Protein AF-A0A7X4WD54-F1 (afdb_monomer_lite)

Structure (mmCIF, N/CA/C/O backbone):
data_AF-A0A7X4WD54-F1
#
_entry.id   AF-A0A7X4WD54-F1
#
loop_
_atom_site.group_PDB
_atom_site.id
_atom_site.type_symbol
_atom_site.label_atom_id
_atom_site.label_alt_id
_atom_site.label_comp_id
_atom_site.label_asym_id
_atom_site.label_entity_id
_atom_site.label_seq_id
_atom_site.pdbx_PDB_ins_code
_atom_site.Cartn_x
_atom_site.Cartn_y
_atom_site.Cartn_z
_atom_site.occupancy
_atom_site.B_iso_or_equiv
_atom_site.auth_seq_id
_atom_site.auth_comp_id
_atom_site.auth_asym_id
_atom_site.auth_atom_id
_atom_site.pdbx_PDB_model_num
ATOM 1 N N . MET A 1 1 ? -4.594 6.847 22.428 1.00 49.28 1 MET A N 1
ATOM 2 C CA . MET A 1 1 ? -5.452 6.674 21.234 1.00 49.28 1 MET A CA 1
ATOM 3 C C . MET A 1 1 ? -5.003 5.419 20.515 1.00 49.28 1 MET A C 1
ATOM 5 O O . MET A 1 1 ? -3.802 5.270 20.327 1.00 49.28 1 MET A O 1
ATOM 9 N N . ASN A 1 2 ? -5.928 4.532 20.141 1.00 73.44 2 ASN A N 1
ATOM 10 C CA . ASN A 1 2 ? -5.598 3.422 19.245 1.00 73.44 2 ASN A CA 1
ATOM 11 C C . ASN A 1 2 ? -5.258 4.013 17.871 1.00 73.44 2 ASN A C 1
ATOM 13 O O . ASN A 1 2 ? -6.038 4.805 17.341 1.00 73.44 2 ASN A O 1
ATOM 17 N N . LYS A 1 3 ? -4.071 3.697 17.344 1.00 83.94 3 LYS A N 1
ATOM 18 C CA . LYS A 1 3 ? -3.660 4.126 16.002 1.00 83.94 3 LYS A CA 1
ATOM 19 C C . LYS A 1 3 ? -4.545 3.432 14.971 1.00 83.94 3 LYS A C 1
ATOM 21 O O . LYS A 1 3 ? -4.843 2.250 15.132 1.00 83.94 3 LYS A O 1
ATOM 26 N N . LYS A 1 4 ? -4.933 4.149 13.914 1.00 89.31 4 LYS A N 1
ATOM 27 C CA . LYS A 1 4 ? -5.574 3.510 12.758 1.00 89.31 4 LYS A CA 1
ATOM 28 C C . LYS A 1 4 ? -4.556 2.616 12.057 1.00 89.31 4 LYS A C 1
ATOM 30 O O . LYS A 1 4 ? -3.373 2.946 12.003 1.00 89.31 4 LYS A O 1
ATOM 35 N N . THR A 1 5 ? -5.006 1.502 11.519 1.00 91.12 5 THR A N 1
ATOM 36 C CA . THR A 1 5 ? -4.168 0.475 10.902 1.00 91.12 5 THR A CA 1
ATOM 37 C C . THR A 1 5 ? -4.271 0.540 9.382 1.00 91.12 5 THR A C 1
ATOM 39 O O . THR A 1 5 ? -5.358 0.684 8.822 1.00 91.12 5 THR A O 1
ATOM 42 N N . VAL A 1 6 ? -3.131 0.449 8.704 1.00 93.06 6 VAL A N 1
ATOM 43 C CA . VAL A 1 6 ? -3.042 0.461 7.240 1.00 93.06 6 VAL A CA 1
ATOM 44 C C . VAL A 1 6 ? -2.256 -0.764 6.812 1.00 93.06 6 VAL A C 1
ATOM 46 O O . VAL A 1 6 ? -1.151 -0.965 7.308 1.00 93.06 6 VAL A O 1
ATOM 49 N N . ILE A 1 7 ? -2.795 -1.565 5.896 1.00 93.31 7 ILE A N 1
ATOM 50 C CA . ILE A 1 7 ? -2.015 -2.585 5.190 1.00 93.31 7 ILE A CA 1
ATOM 51 C C . ILE A 1 7 ? -1.769 -2.154 3.751 1.00 93.31 7 ILE A C 1
ATOM 53 O O . ILE A 1 7 ? -2.670 -1.650 3.082 1.00 93.31 7 ILE A O 1
ATOM 57 N N . ILE A 1 8 ? -0.545 -2.363 3.284 1.00 94.25 8 ILE A N 1
ATOM 58 C CA . ILE A 1 8 ? -0.129 -2.053 1.922 1.00 94.25 8 ILE A CA 1
ATOM 59 C C . ILE A 1 8 ? 0.165 -3.346 1.171 1.00 94.25 8 ILE A C 1
ATOM 61 O O . ILE A 1 8 ? 0.924 -4.202 1.633 1.00 94.25 8 ILE A O 1
ATOM 65 N N . LEU A 1 9 ? -0.448 -3.470 -0.000 1.00 93.25 9 LEU A N 1
ATOM 66 C CA . LEU A 1 9 ? -0.274 -4.559 -0.949 1.00 93.25 9 LEU A CA 1
ATOM 67 C C . LEU A 1 9 ? 0.450 -3.998 -2.174 1.00 93.25 9 LEU A C 1
ATOM 69 O O . LEU A 1 9 ? 0.063 -2.947 -2.683 1.00 93.25 9 LEU A O 1
ATOM 73 N N . GLY A 1 10 ? 1.500 -4.676 -2.638 1.00 91.81 10 GLY A N 1
ATOM 74 C CA . GLY A 1 10 ? 2.331 -4.208 -3.750 1.00 91.81 10 GLY A CA 1
ATOM 75 C C . GLY A 1 10 ? 2.531 -5.268 -4.818 1.00 91.81 10 GLY A C 1
ATOM 76 O O . GLY A 1 10 ? 2.835 -6.409 -4.483 1.00 91.81 10 GLY A O 1
ATOM 77 N N . TYR A 1 11 ? 2.383 -4.886 -6.088 1.00 89.69 11 TYR A N 1
ATOM 78 C CA . TYR A 1 11 ? 2.688 -5.701 -7.267 1.00 89.69 11 TYR A CA 1
ATOM 79 C C . TYR A 1 11 ? 3.433 -4.844 -8.313 1.00 89.69 11 TYR A C 1
ATOM 81 O O . TYR A 1 11 ? 3.062 -3.682 -8.504 1.00 89.69 11 TYR A O 1
ATOM 89 N N . PRO A 1 12 ? 4.461 -5.369 -9.013 1.00 85.25 12 PRO A N 1
ATOM 90 C CA . PRO A 1 12 ? 4.927 -6.762 -9.036 1.00 85.25 12 PRO A CA 1
ATOM 91 C C . PRO A 1 12 ? 5.908 -7.143 -7.923 1.00 85.25 12 PRO A C 1
ATOM 93 O O . PRO A 1 12 ? 6.342 -8.285 -7.881 1.00 85.25 12 PRO A O 1
ATOM 96 N N . SER A 1 13 ? 6.284 -6.215 -7.039 1.00 82.25 13 SER A N 1
ATOM 97 C CA . SER A 1 13 ? 7.278 -6.479 -5.994 1.00 82.25 13 SER A CA 1
ATOM 98 C C . SER A 1 13 ? 6.817 -6.001 -4.621 1.00 82.25 13 SER A C 1
ATOM 100 O O . SER A 1 13 ? 6.264 -4.906 -4.476 1.00 82.25 13 SER A O 1
ATOM 102 N N . VAL A 1 14 ? 7.146 -6.794 -3.596 1.00 83.62 14 VAL A N 1
ATOM 103 C CA . VAL A 1 14 ? 6.999 -6.438 -2.177 1.00 83.62 14 VAL A CA 1
ATOM 104 C C . VAL A 1 14 ? 7.739 -5.142 -1.824 1.00 83.62 14 VAL A C 1
ATOM 106 O O . VAL A 1 14 ? 7.288 -4.387 -0.963 1.00 83.62 14 VAL A O 1
ATOM 109 N N . THR A 1 15 ? 8.825 -4.820 -2.533 1.00 83.44 15 THR A N 1
ATOM 110 C CA . THR A 1 15 ? 9.597 -3.586 -2.344 1.00 83.44 15 THR A CA 1
ATOM 111 C C . THR A 1 15 ? 8.734 -2.338 -2.525 1.00 83.44 15 THR A C 1
ATOM 113 O O . THR A 1 15 ? 8.912 -1.366 -1.796 1.00 83.44 15 THR A O 1
ATOM 116 N N . MET A 1 16 ? 7.743 -2.365 -3.424 1.00 88.06 16 MET A N 1
ATOM 117 C CA . MET A 1 16 ? 6.820 -1.238 -3.600 1.00 88.06 16 MET A CA 1
ATOM 118 C C . MET A 1 16 ? 5.970 -1.005 -2.350 1.00 88.06 16 MET A C 1
ATOM 120 O O . MET A 1 16 ? 5.809 0.136 -1.920 1.00 88.06 16 MET A O 1
ATOM 124 N N . ALA A 1 17 ? 5.462 -2.084 -1.745 1.00 90.81 17 ALA A N 1
ATOM 125 C CA . ALA A 1 17 ? 4.687 -2.003 -0.512 1.00 90.81 17 ALA A CA 1
ATOM 126 C C . ALA A 1 17 ? 5.549 -1.534 0.668 1.00 90.81 17 ALA A C 1
ATOM 128 O O . ALA A 1 17 ? 5.094 -0.707 1.457 1.00 90.81 17 ALA A O 1
ATOM 129 N N . LYS A 1 18 ? 6.805 -2.001 0.749 1.00 87.06 18 LYS A N 1
ATOM 130 C CA . LYS A 1 18 ? 7.782 -1.553 1.754 1.00 87.06 18 LYS A CA 1
ATOM 131 C C . LYS A 1 18 ? 8.063 -0.048 1.631 1.00 87.06 18 LYS A C 1
ATOM 133 O O . LYS A 1 18 ? 7.847 0.688 2.589 1.00 87.06 18 LYS A O 1
ATOM 138 N N . ILE A 1 19 ? 8.455 0.432 0.444 1.00 88.12 19 ILE A N 1
ATOM 139 C CA . ILE A 1 19 ? 8.749 1.858 0.198 1.00 88.12 19 ILE A CA 1
ATOM 140 C C . ILE A 1 19 ? 7.522 2.731 0.499 1.00 88.12 19 ILE A C 1
ATOM 142 O O . ILE A 1 19 ? 7.637 3.745 1.189 1.00 88.12 19 ILE A O 1
ATOM 146 N N . ALA A 1 20 ? 6.340 2.336 0.015 1.00 91.88 20 ALA A N 1
ATOM 147 C CA . ALA A 1 20 ? 5.089 3.032 0.308 1.00 91.88 20 ALA A CA 1
ATOM 148 C C . ALA A 1 20 ? 4.808 3.116 1.811 1.00 91.88 20 ALA A C 1
ATOM 150 O O . ALA A 1 20 ? 4.405 4.171 2.305 1.00 91.88 20 ALA A O 1
ATOM 151 N N . GLY A 1 21 ? 5.021 2.012 2.530 1.00 90.75 21 GLY A N 1
ATOM 152 C CA . GLY A 1 21 ? 4.765 1.929 3.963 1.00 90.75 21 GLY A CA 1
ATOM 153 C C . GLY A 1 21 ? 5.619 2.897 4.749 1.00 90.75 21 GLY A C 1
ATOM 154 O O . GLY A 1 21 ? 5.115 3.633 5.592 1.00 90.75 21 GLY A O 1
ATOM 155 N N . GLU A 1 22 ? 6.890 2.965 4.397 1.00 87.75 22 GLU A N 1
ATOM 156 C CA . GLU A 1 22 ? 7.860 3.815 5.066 1.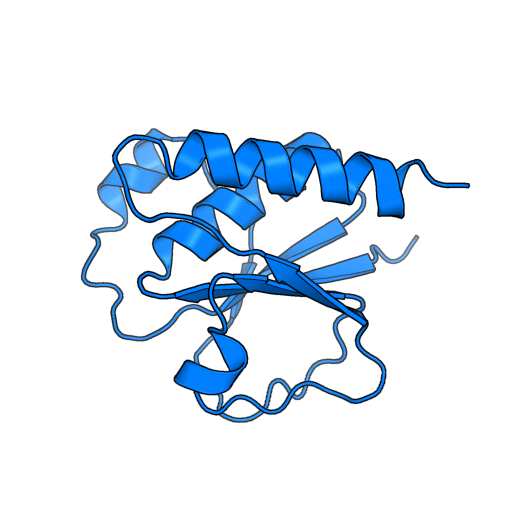00 87.75 22 GLU A CA 1
ATOM 157 C C . GLU A 1 22 ? 7.635 5.297 4.783 1.00 87.75 22 GLU A C 1
ATOM 159 O O . GLU A 1 22 ? 7.662 6.125 5.697 1.00 87.75 22 GLU A O 1
ATOM 164 N N . LEU A 1 23 ? 7.337 5.646 3.528 1.00 90.50 23 LEU A N 1
ATOM 165 C CA . LEU A 1 23 ? 6.933 7.005 3.169 1.00 90.50 23 LEU A CA 1
ATOM 166 C C . LEU A 1 23 ? 5.698 7.423 3.969 1.00 90.50 23 LEU A C 1
ATOM 168 O O . LEU A 1 23 ? 5.686 8.497 4.572 1.00 90.50 23 LEU A O 1
ATOM 172 N N . LEU A 1 24 ? 4.687 6.555 4.030 1.00 90.94 24 LEU A N 1
ATOM 173 C CA . LEU A 1 24 ? 3.464 6.822 4.772 1.00 90.94 24 LEU A CA 1
ATOM 174 C C . LEU A 1 24 ? 3.724 6.941 6.278 1.00 90.94 24 LEU A C 1
ATOM 176 O O . LEU A 1 24 ? 3.191 7.851 6.909 1.00 90.94 24 LEU A O 1
ATOM 180 N N . HIS A 1 25 ? 4.551 6.066 6.853 1.00 88.75 25 HIS A N 1
ATOM 181 C CA . HIS A 1 25 ? 4.914 6.100 8.268 1.00 88.75 25 HIS A CA 1
ATOM 182 C C . HIS A 1 25 ? 5.566 7.437 8.643 1.00 88.75 25 HIS A C 1
ATOM 184 O O . HIS A 1 25 ? 5.122 8.102 9.587 1.00 88.75 25 HIS A O 1
ATOM 190 N N . ARG A 1 26 ? 6.571 7.859 7.860 1.00 87.38 26 ARG A N 1
ATOM 191 C CA . ARG A 1 26 ? 7.306 9.116 8.066 1.00 87.38 26 ARG A CA 1
ATOM 192 C C . ARG A 1 26 ? 6.397 10.334 7.913 1.00 87.38 26 ARG A C 1
ATOM 194 O O . ARG A 1 26 ? 6.412 11.213 8.771 1.00 87.38 26 ARG A O 1
ATOM 201 N N . LEU A 1 27 ? 5.573 10.375 6.863 1.00 88.06 27 LEU A N 1
ATOM 202 C CA . LEU A 1 27 ? 4.657 11.495 6.612 1.00 88.06 27 LEU A CA 1
ATOM 203 C C . LEU A 1 27 ? 3.524 11.573 7.645 1.00 88.06 27 LEU A C 1
ATOM 205 O O . LEU A 1 27 ? 3.096 12.665 8.011 1.00 88.06 27 LEU A O 1
ATOM 209 N N . ALA A 1 28 ? 3.042 10.432 8.142 1.00 86.88 28 ALA A N 1
ATOM 210 C CA . ALA A 1 28 ? 1.967 10.382 9.129 1.00 86.88 28 ALA A CA 1
ATOM 211 C C . ALA A 1 28 ? 2.411 10.731 10.555 1.00 86.88 28 ALA A C 1
ATOM 213 O O . ALA A 1 28 ? 1.556 10.820 11.440 1.00 86.88 28 ALA A O 1
ATOM 214 N N . GLY A 1 29 ? 3.720 10.839 10.820 1.00 81.56 29 GLY A N 1
ATOM 215 C CA . GLY A 1 29 ? 4.251 11.097 12.162 1.00 81.56 29 GLY A CA 1
ATOM 216 C C . GLY A 1 29 ? 3.771 10.078 13.202 1.00 81.56 29 GLY A C 1
ATOM 217 O O . GLY A 1 29 ? 3.493 10.431 14.346 1.00 81.56 29 GLY A O 1
ATOM 218 N N . GLY A 1 30 ? 3.583 8.818 12.794 1.00 80.00 30 GLY A N 1
ATOM 219 C CA . GLY A 1 30 ? 3.102 7.751 13.670 1.00 80.00 30 GLY A CA 1
ATOM 220 C C . GLY A 1 30 ? 1.596 7.748 13.969 1.00 80.00 30 GLY A C 1
ATOM 221 O O . GLY A 1 30 ? 1.188 7.011 14.870 1.00 80.00 30 GLY A O 1
ATOM 222 N N . TYR A 1 31 ? 0.766 8.509 13.243 1.00 86.50 31 TYR A N 1
ATOM 223 C CA . TYR A 1 31 ? -0.703 8.460 13.364 1.00 86.50 31 TYR A CA 1
ATOM 224 C C . TYR A 1 31 ? -1.295 7.101 12.952 1.00 86.50 31 TYR A C 1
ATOM 226 O O . TYR A 1 31 ? -2.277 6.633 13.537 1.00 86.50 31 TYR A O 1
ATOM 234 N N . TYR A 1 32 ? -0.667 6.455 11.968 1.00 89.44 32 TYR A N 1
ATOM 235 C CA . TYR A 1 32 ? -1.023 5.122 11.500 1.00 89.44 32 TYR A CA 1
ATOM 236 C C . TYR A 1 32 ? -0.051 4.067 12.036 1.00 89.44 32 TYR A C 1
ATOM 238 O O . TYR A 1 32 ? 1.144 4.321 12.193 1.00 89.44 32 TYR A O 1
ATOM 246 N N . GLN A 1 33 ? -0.565 2.866 12.290 1.00 90.31 33 GLN A N 1
ATOM 247 C CA . GLN A 1 33 ? 0.233 1.647 12.337 1.00 90.31 33 GLN A CA 1
ATOM 248 C C . GLN A 1 33 ? 0.257 1.062 10.926 1.00 90.31 33 GLN A C 1
ATOM 250 O O . GLN A 1 33 ? -0.788 0.672 10.403 1.00 90.31 33 GLN A O 1
ATOM 255 N N . VAL A 1 34 ? 1.436 1.048 10.310 1.00 91.06 34 VAL A N 1
ATOM 256 C CA . VAL A 1 34 ? 1.603 0.673 8.906 1.00 91.06 34 VAL A CA 1
ATOM 257 C C . VAL A 1 34 ? 2.151 -0.745 8.812 1.00 91.06 34 VAL A C 1
ATOM 259 O O . VAL A 1 34 ? 3.142 -1.094 9.455 1.00 91.06 34 VAL A O 1
ATOM 262 N N . CYS A 1 35 ? 1.483 -1.554 8.003 1.00 90.69 35 CYS A N 1
ATOM 263 C CA . CYS A 1 35 ? 1.830 -2.931 7.710 1.00 90.69 35 CYS A CA 1
ATOM 264 C C . CYS A 1 35 ? 1.996 -3.112 6.196 1.00 90.69 35 CYS A C 1
ATOM 266 O O . CYS A 1 35 ? 1.330 -2.429 5.418 1.00 90.69 35 CYS A O 1
ATOM 268 N N . TYR A 1 36 ? 2.809 -4.071 5.762 1.00 90.50 36 TYR A N 1
ATOM 269 C CA . TYR A 1 36 ? 2.894 -4.472 4.354 1.00 90.50 36 TYR A CA 1
ATOM 270 C C . TYR A 1 36 ? 2.752 -5.986 4.206 1.00 90.50 36 TYR A C 1
ATOM 272 O O . TYR A 1 36 ? 3.119 -6.741 5.103 1.00 90.50 36 TYR A O 1
ATOM 280 N N . TYR A 1 37 ? 2.206 -6.434 3.079 1.00 89.06 37 TYR A N 1
ATOM 281 C CA . TYR A 1 37 ? 2.031 -7.854 2.782 1.00 89.06 37 TYR A CA 1
ATOM 282 C C . TYR A 1 37 ? 3.283 -8.428 2.110 1.00 89.06 37 TYR A C 1
ATOM 284 O O . TYR A 1 37 ? 3.659 -7.998 1.019 1.00 89.06 37 TYR A O 1
ATOM 292 N N . ALA A 1 38 ? 3.949 -9.365 2.785 1.00 80.94 38 ALA A N 1
ATOM 293 C CA . ALA A 1 38 ? 5.270 -9.863 2.418 1.00 80.94 38 ALA A CA 1
ATOM 294 C C . ALA A 1 38 ? 5.184 -11.120 1.536 1.00 80.94 38 ALA A C 1
ATOM 296 O O . ALA A 1 38 ? 5.303 -12.230 2.036 1.00 80.94 38 ALA A O 1
ATOM 297 N N . THR A 1 39 ? 4.946 -10.962 0.232 1.00 74.56 39 THR A N 1
ATOM 298 C CA . THR A 1 39 ? 4.839 -12.084 -0.725 1.00 74.56 39 THR A CA 1
ATOM 299 C C . THR A 1 39 ? 6.150 -12.852 -0.920 1.00 74.56 39 THR A C 1
ATOM 301 O O . THR A 1 39 ? 7.221 -12.257 -0.845 1.00 74.56 39 THR A O 1
ATOM 304 N N . GLU A 1 40 ? 6.058 -14.144 -1.264 1.00 61.66 40 GLU A N 1
ATOM 305 C CA . GLU A 1 40 ? 7.208 -15.051 -1.459 1.00 61.66 40 GLU A CA 1
ATOM 306 C C . GLU A 1 40 ? 8.145 -14.673 -2.626 1.00 61.66 40 GLU A C 1
ATOM 308 O O . GLU A 1 40 ? 9.302 -15.083 -2.621 1.00 61.66 40 GLU A O 1
ATOM 313 N N . ASP A 1 41 ? 7.718 -13.812 -3.561 1.00 53.53 41 ASP A N 1
ATOM 314 C CA . ASP A 1 41 ? 8.563 -13.216 -4.620 1.00 53.53 41 ASP A CA 1
ATOM 315 C C . ASP A 1 41 ? 9.569 -12.164 -4.085 1.00 53.53 41 ASP A C 1
ATOM 317 O O . ASP A 1 41 ? 9.944 -11.197 -4.753 1.00 53.53 41 ASP A O 1
ATOM 321 N N . ALA A 1 42 ? 10.046 -12.346 -2.854 1.00 48.25 42 ALA A N 1
ATOM 322 C CA . ALA A 1 42 ? 11.099 -11.559 -2.226 1.00 48.25 42 ALA A CA 1
ATOM 323 C C . ALA A 1 42 ? 12.492 -11.932 -2.777 1.00 48.25 42 ALA A C 1
ATOM 325 O O . ALA A 1 42 ? 13.432 -12.168 -2.027 1.00 48.25 42 ALA A O 1
ATOM 326 N N . SER A 1 43 ? 12.658 -11.956 -4.104 1.00 42.84 43 SER A N 1
ATOM 327 C CA . SER A 1 43 ? 13.977 -12.060 -4.747 1.00 42.84 43 SER A CA 1
ATOM 328 C C . SER A 1 43 ? 14.752 -10.733 -4.735 1.00 42.84 43 SER A C 1
ATOM 330 O O . SER A 1 43 ? 15.753 -10.593 -5.434 1.00 42.84 43 SER A O 1
ATOM 332 N N . VAL A 1 44 ? 14.285 -9.738 -3.978 1.00 46.38 44 VAL A N 1
ATOM 333 C CA . VAL A 1 44 ? 15.034 -8.516 -3.688 1.00 46.38 44 VAL A CA 1
ATOM 334 C C . VAL A 1 44 ? 15.665 -8.723 -2.321 1.00 46.38 44 VAL A C 1
ATOM 336 O O . VAL A 1 44 ? 14.948 -8.762 -1.322 1.00 46.38 44 VAL A O 1
ATOM 339 N N . SER A 1 45 ? 16.987 -8.907 -2.286 1.00 44.75 45 SER A N 1
ATOM 340 C CA . SER A 1 45 ? 17.721 -8.967 -1.026 1.00 44.75 45 SER A CA 1
ATOM 341 C C . SER A 1 45 ? 17.426 -7.707 -0.204 1.00 44.75 45 SER A C 1
ATOM 343 O O . SER A 1 45 ? 17.445 -6.582 -0.720 1.00 44.75 45 SER A O 1
ATOM 345 N N . ASP A 1 46 ? 17.103 -7.914 1.073 1.00 50.28 46 ASP A N 1
ATOM 346 C CA . ASP A 1 46 ? 16.767 -6.852 2.032 1.00 50.28 46 ASP A CA 1
ATOM 347 C C . ASP A 1 46 ? 17.907 -5.831 2.214 1.00 50.28 46 ASP A C 1
ATOM 349 O O . ASP A 1 46 ? 17.664 -4.707 2.650 1.00 50.28 46 ASP A O 1
ATOM 353 N N . ASP A 1 47 ? 19.125 -6.175 1.786 1.00 48.09 47 ASP A N 1
ATOM 354 C CA . ASP A 1 47 ? 20.338 -5.363 1.914 1.00 48.09 47 ASP A CA 1
ATOM 355 C C . ASP A 1 47 ? 20.189 -3.946 1.322 1.00 48.09 47 ASP A C 1
ATOM 357 O O . ASP A 1 47 ? 20.704 -2.976 1.870 1.00 48.09 47 ASP A O 1
ATOM 361 N N . SER A 1 48 ? 19.432 -3.792 0.227 1.00 50.84 48 SER A N 1
ATOM 362 C CA . SER A 1 48 ? 19.207 -2.477 -0.405 1.00 50.84 48 SER A CA 1
ATOM 363 C C . SER A 1 48 ? 18.226 -1.573 0.359 1.00 50.84 48 SER A C 1
ATOM 365 O O . SER A 1 48 ? 18.183 -0.365 0.124 1.00 50.84 48 SER A O 1
ATOM 367 N N . LEU A 1 49 ? 17.428 -2.140 1.268 1.00 50.88 49 LEU A N 1
ATOM 368 C CA . LEU A 1 49 ? 16.414 -1.433 2.054 1.00 50.88 49 LEU A CA 1
ATOM 369 C C . LEU A 1 49 ? 16.899 -1.124 3.476 1.00 50.88 49 LEU A C 1
ATOM 371 O O . LEU A 1 49 ? 16.519 -0.084 4.020 1.00 50.88 49 LEU A O 1
ATOM 375 N N . GLU A 1 50 ? 17.784 -1.953 4.043 1.00 49.03 50 GLU A N 1
ATOM 376 C CA . GLU A 1 50 ? 18.491 -1.649 5.298 1.00 49.03 50 GLU A CA 1
ATOM 377 C C . GLU A 1 50 ? 19.348 -0.375 5.170 1.00 49.03 50 GLU A C 1
ATOM 379 O O . GLU A 1 50 ? 19.316 0.484 6.058 1.00 49.03 50 GLU A O 1
ATOM 384 N N . GLU A 1 51 ? 20.019 -0.173 4.026 1.00 45.38 51 GLU A N 1
ATOM 385 C CA . GLU A 1 51 ? 20.792 1.050 3.739 1.00 45.38 51 GLU A CA 1
ATOM 386 C C . GLU A 1 51 ? 19.926 2.326 3.675 1.00 45.38 51 GLU A C 1
ATOM 388 O O . GLU A 1 51 ? 20.427 3.434 3.884 1.00 45.38 51 GLU A O 1
ATOM 393 N N . LEU A 1 52 ? 18.615 2.196 3.438 1.00 54.06 52 LEU A N 1
ATOM 394 C CA . LEU A 1 52 ? 17.670 3.318 3.332 1.00 54.06 52 LEU A CA 1
ATOM 395 C C . LEU A 1 52 ? 16.964 3.664 4.661 1.00 54.06 52 LEU A C 1
ATOM 397 O O . LEU A 1 52 ? 16.202 4.640 4.744 1.00 54.06 52 LEU A O 1
ATOM 401 N N . GLY A 1 53 ? 17.260 2.913 5.725 1.00 50.84 53 GLY A N 1
ATOM 402 C CA . GLY A 1 53 ? 16.815 3.206 7.085 1.00 50.84 53 GLY A CA 1
ATOM 403 C C . GLY A 1 53 ? 15.319 2.975 7.316 1.00 50.84 53 GLY A C 1
ATOM 404 O O . GLY A 1 53 ? 14.647 3.815 7.923 1.00 50.84 53 GLY A O 1
ATOM 405 N N . TYR A 1 54 ? 14.788 1.886 6.768 1.00 57.88 54 TYR A N 1
ATOM 406 C CA . TYR A 1 54 ? 13.374 1.523 6.808 1.00 57.88 54 TYR A CA 1
ATOM 407 C C . TYR A 1 54 ? 13.116 0.453 7.878 1.00 57.88 54 TYR A C 1
ATOM 409 O O . TYR A 1 54 ? 13.396 -0.721 7.650 1.00 57.88 54 TYR A O 1
ATOM 417 N N . TYR A 1 55 ? 12.628 0.854 9.057 1.00 58.28 55 TYR A N 1
ATOM 418 C CA . TYR A 1 55 ? 12.579 -0.019 10.244 1.00 58.28 55 TYR A CA 1
ATOM 419 C C . TYR A 1 55 ? 11.206 -0.119 10.922 1.00 58.28 55 TYR A C 1
ATOM 421 O O . TYR A 1 55 ? 11.032 -0.958 11.806 1.00 58.28 55 TYR A O 1
ATOM 429 N N . ASP A 1 56 ? 10.228 0.709 10.544 1.00 69.00 56 ASP A N 1
ATOM 430 C CA . ASP A 1 56 ? 9.039 0.925 11.381 1.00 69.00 56 ASP A CA 1
ATOM 431 C C . ASP A 1 56 ? 7.762 0.247 10.847 1.00 69.00 56 ASP A C 1
ATOM 433 O O . ASP A 1 56 ? 6.723 0.249 11.520 1.00 69.00 56 ASP A O 1
ATOM 437 N N . CYS A 1 57 ? 7.810 -0.356 9.654 1.00 78.56 57 CYS A N 1
ATOM 438 C CA . CYS A 1 57 ? 6.673 -1.073 9.071 1.00 78.56 57 CYS A CA 1
ATOM 439 C C . CYS A 1 57 ? 6.631 -2.559 9.459 1.00 78.56 57 CYS A C 1
ATOM 441 O O . CYS A 1 57 ? 7.628 -3.275 9.397 1.00 78.56 57 CYS A O 1
ATOM 443 N N . ILE A 1 58 ? 5.436 -3.064 9.778 1.00 83.00 58 ILE A N 1
ATOM 444 C CA . ILE A 1 58 ? 5.240 -4.464 10.184 1.00 83.00 58 ILE A CA 1
ATOM 445 C C . ILE A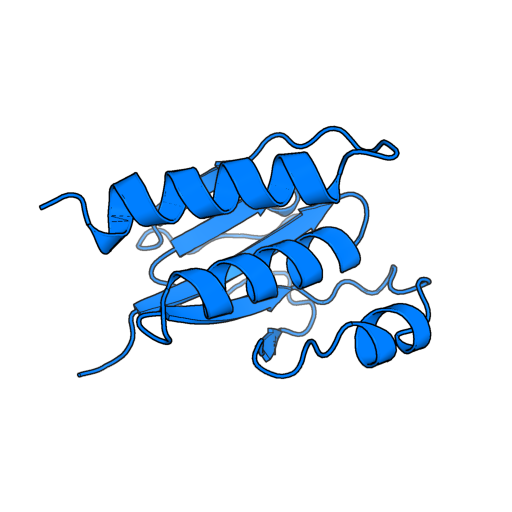 1 58 ? 4.972 -5.342 8.955 1.00 83.00 58 ILE A C 1
ATOM 447 O O . ILE A 1 58 ? 3.988 -5.140 8.241 1.00 83.00 58 ILE A O 1
ATOM 451 N N . ALA A 1 59 ? 5.805 -6.359 8.742 1.00 84.81 59 ALA A N 1
ATOM 452 C CA . ALA A 1 59 ? 5.555 -7.386 7.736 1.00 84.81 59 ALA A CA 1
ATOM 453 C C . ALA A 1 59 ? 4.368 -8.276 8.143 1.00 84.81 59 ALA A C 1
ATOM 455 O O . ALA A 1 59 ? 4.281 -8.737 9.282 1.00 84.81 59 ALA A O 1
ATOM 456 N N . ILE A 1 60 ? 3.458 -8.535 7.207 1.00 83.88 60 ILE A N 1
ATOM 457 C CA . ILE A 1 60 ? 2.358 -9.491 7.351 1.00 83.88 60 ILE A CA 1
ATOM 458 C C . ILE A 1 60 ? 2.633 -10.666 6.426 1.00 83.88 60 ILE A C 1
ATOM 460 O O . ILE A 1 60 ? 2.795 -10.481 5.219 1.00 83.88 60 ILE A O 1
ATOM 464 N N . GLU A 1 61 ? 2.674 -11.863 7.007 1.00 81.50 61 GLU A N 1
ATOM 465 C CA . GLU A 1 61 ? 2.909 -13.100 6.269 1.00 81.50 61 GLU A CA 1
ATOM 466 C C . GLU A 1 61 ? 1.815 -13.365 5.222 1.00 81.50 61 GLU A C 1
ATOM 468 O O . GLU A 1 61 ? 0.645 -13.002 5.436 1.00 81.50 61 GLU A O 1
ATOM 473 N N . PRO A 1 62 ? 2.167 -14.029 4.105 1.00 77.56 62 PRO A N 1
ATOM 474 C CA . PRO A 1 62 ? 1.207 -14.404 3.088 1.00 77.56 62 PRO A CA 1
ATOM 475 C C . PRO A 1 62 ? 0.070 -15.263 3.638 1.00 77.56 62 PRO A C 1
ATOM 477 O O . PRO A 1 62 ? 0.273 -16.364 4.141 1.00 77.56 62 PRO A O 1
ATOM 480 N N . THR A 1 63 ? -1.158 -14.773 3.508 1.00 75.56 63 THR A N 1
ATOM 481 C CA . THR A 1 63 ? -2.379 -15.496 3.858 1.00 75.56 63 THR A CA 1
ATOM 482 C C . THR A 1 63 ? -3.464 -15.163 2.839 1.00 75.56 63 THR A C 1
ATOM 484 O O . THR A 1 63 ? -3.677 -14.003 2.504 1.00 75.56 63 THR A O 1
ATOM 487 N N . HIS A 1 64 ? -4.197 -16.174 2.367 1.00 64.75 64 HIS A N 1
ATOM 488 C CA . HIS A 1 64 ? -5.278 -15.998 1.381 1.00 64.75 64 HIS A CA 1
ATOM 489 C C . HIS A 1 64 ? -6.441 -15.132 1.903 1.00 64.75 64 HIS A C 1
ATOM 491 O O . HIS A 1 64 ? -7.246 -14.605 1.136 1.00 64.75 64 HIS A O 1
ATOM 497 N N . ASN A 1 65 ? -6.542 -14.987 3.224 1.00 69.50 65 ASN A N 1
ATOM 498 C CA . ASN A 1 65 ? -7.535 -14.158 3.877 1.00 69.50 65 ASN A CA 1
ATOM 499 C C . ASN A 1 65 ? -6.829 -13.186 4.817 1.00 69.50 65 ASN A C 1
ATOM 501 O O . ASN A 1 65 ? -6.264 -13.606 5.831 1.00 69.50 65 ASN A O 1
ATOM 505 N N . LEU A 1 66 ? -6.925 -11.889 4.518 1.00 73.06 66 LEU A N 1
ATOM 506 C CA . LEU A 1 66 ? -6.545 -10.835 5.450 1.00 73.06 66 LEU A CA 1
ATOM 507 C C . LEU A 1 66 ? -7.610 -10.767 6.553 1.00 73.06 66 LEU A C 1
ATOM 509 O O . LEU A 1 66 ? -8.435 -9.860 6.604 1.00 73.06 66 LEU A O 1
ATOM 513 N N . ALA A 1 67 ? -7.591 -11.760 7.446 1.00 56.69 67 ALA A N 1
ATOM 514 C CA . ALA A 1 67 ? -8.573 -11.938 8.515 1.00 56.69 67 ALA A CA 1
ATOM 515 C C . ALA A 1 67 ? -8.571 -10.782 9.535 1.00 56.69 67 ALA A C 1
ATOM 517 O O . ALA A 1 67 ? -9.508 -10.641 10.321 1.00 56.69 67 ALA A O 1
ATOM 518 N N . 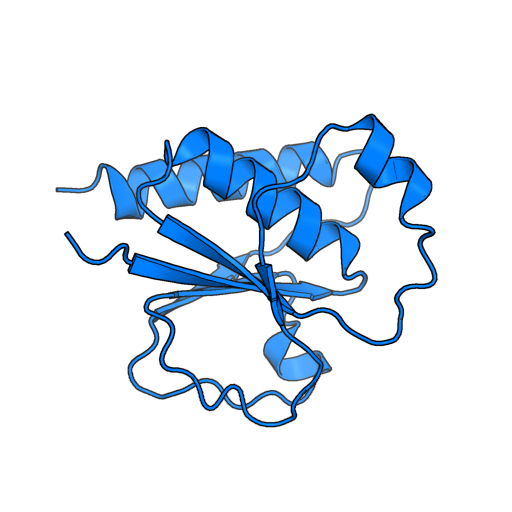LYS A 1 68 ? -7.522 -9.948 9.537 1.00 66.50 68 LYS A N 1
ATOM 519 C CA . LYS A 1 68 ? -7.431 -8.738 10.359 1.00 66.50 68 LYS A CA 1
ATOM 520 C C . LYS A 1 68 ? -8.217 -7.594 9.715 1.00 66.50 68 LYS A C 1
ATOM 522 O O . LYS A 1 68 ? -8.020 -7.266 8.549 1.00 66.50 68 LYS A O 1
ATOM 527 N N . SER A 1 69 ? -9.055 -6.933 10.510 1.00 73.94 69 SER A N 1
ATOM 528 C CA . SER A 1 69 ? -9.741 -5.701 10.121 1.00 73.94 69 SER A CA 1
ATOM 529 C C . SER A 1 69 ? -8.765 -4.520 10.156 1.00 73.94 69 SER A C 1
ATOM 531 O O 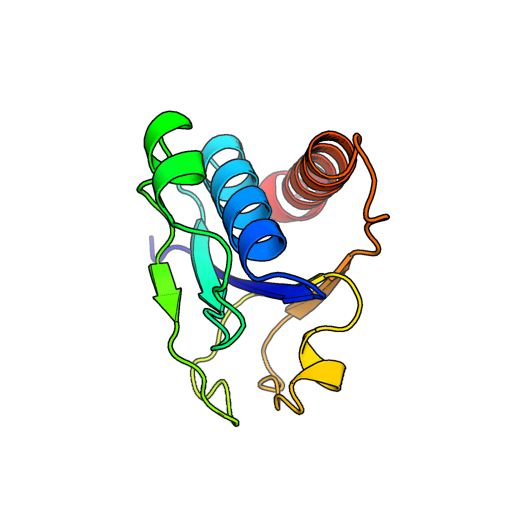. SER A 1 69 ? -8.592 -3.894 11.201 1.00 73.94 69 SER A O 1
ATOM 533 N N . PHE A 1 70 ? -8.108 -4.241 9.031 1.00 88.06 70 PHE A N 1
ATOM 534 C CA . PHE A 1 70 ? -7.388 -2.981 8.843 1.00 88.06 70 PHE A CA 1
ATOM 535 C C . PHE A 1 70 ? -8.383 -1.842 8.603 1.00 88.06 70 PHE A C 1
ATOM 537 O O . PHE A 1 70 ? -9.417 -2.051 7.968 1.00 88.06 70 PHE A O 1
ATOM 544 N N . ASP A 1 71 ? -8.069 -0.629 9.059 1.00 91.12 71 ASP A N 1
ATOM 545 C CA . ASP A 1 71 ? -8.888 0.547 8.737 1.00 91.12 71 ASP A CA 1
ATOM 546 C C . ASP A 1 71 ? -8.768 0.901 7.247 1.00 91.12 71 ASP A C 1
ATOM 548 O O . ASP A 1 71 ? -9.754 1.285 6.613 1.00 91.12 71 ASP A O 1
ATOM 552 N N . TYR A 1 72 ? -7.570 0.719 6.679 1.00 93.06 72 TYR A N 1
ATOM 553 C CA . TYR A 1 72 ? -7.285 0.946 5.264 1.00 93.06 72 TYR A CA 1
ATOM 554 C C . TYR A 1 72 ? -6.493 -0.201 4.634 1.00 93.06 72 TYR A C 1
ATOM 556 O O . TYR A 1 72 ? -5.558 -0.732 5.238 1.00 93.06 72 TYR A O 1
ATOM 564 N N . VAL A 1 73 ? -6.815 -0.499 3.377 1.00 93.75 73 VAL A N 1
ATOM 565 C CA . VAL A 1 73 ? -5.994 -1.306 2.469 1.00 93.75 73 VAL A CA 1
ATOM 566 C C . VAL A 1 73 ? -5.560 -0.402 1.333 1.00 93.75 73 VAL A C 1
ATOM 568 O O . VAL A 1 73 ? -6.403 0.112 0.601 1.00 93.75 73 VAL A O 1
ATOM 571 N N . ILE A 1 74 ? -4.254 -0.212 1.193 1.00 95.56 74 ILE A N 1
ATOM 572 C CA . ILE A 1 74 ? -3.656 0.438 0.031 1.00 95.56 74 ILE A CA 1
ATOM 573 C C . ILE A 1 74 ? -3.240 -0.666 -0.933 1.00 95.56 74 ILE A C 1
ATOM 575 O O . ILE A 1 74 ? -2.400 -1.501 -0.607 1.00 95.56 74 ILE A O 1
ATOM 579 N N . ASP A 1 75 ? -3.850 -0.677 -2.107 1.00 94.38 75 ASP A N 1
ATOM 580 C CA . ASP A 1 75 ? -3.673 -1.705 -3.121 1.00 94.38 75 ASP A CA 1
ATOM 581 C C . ASP A 1 75 ? -2.972 -1.119 -4.339 1.00 94.38 75 ASP A C 1
ATOM 583 O O . ASP A 1 75 ? -3.573 -0.399 -5.140 1.00 94.38 75 ASP A O 1
ATOM 587 N N . ILE A 1 76 ? -1.674 -1.392 -4.432 1.00 95.56 76 ILE A N 1
ATOM 588 C CA . ILE A 1 76 ? -0.816 -0.880 -5.490 1.00 95.56 76 ILE A CA 1
ATOM 589 C C . ILE A 1 76 ? -0.853 -1.866 -6.656 1.00 95.56 76 ILE A C 1
ATOM 591 O O . ILE A 1 76 ? -0.497 -3.036 -6.499 1.00 95.56 76 ILE A O 1
ATOM 595 N N . ASN A 1 77 ? -1.259 -1.387 -7.833 1.00 93.94 77 ASN A N 1
ATOM 596 C CA . ASN A 1 77 ? -1.307 -2.155 -9.083 1.00 93.94 77 ASN A CA 1
ATOM 597 C C . ASN A 1 77 ? -2.142 -3.451 -9.004 1.00 93.94 77 ASN A C 1
ATOM 599 O O . ASN A 1 77 ? -1.799 -4.473 -9.607 1.00 93.94 77 ASN A O 1
ATOM 603 N N . TYR A 1 78 ? -3.262 -3.399 -8.277 1.00 91.75 78 TYR A N 1
ATOM 604 C CA . TYR A 1 78 ? -4.237 -4.487 -8.117 1.00 91.75 78 TYR A CA 1
ATOM 605 C C . TYR A 1 78 ? -3.624 -5.747 -7.492 1.00 91.75 78 TYR A C 1
ATOM 607 O O . TYR A 1 78 ? -4.022 -6.872 -7.806 1.00 91.75 78 TYR A O 1
ATOM 615 N N . ALA A 1 79 ? -2.653 -5.569 -6.598 1.00 91.75 79 ALA A N 1
ATOM 616 C CA . ALA A 1 79 ? -2.017 -6.629 -5.835 1.00 91.75 79 ALA A CA 1
ATOM 617 C C . ALA A 1 79 ? -3.034 -7.545 -5.134 1.00 91.75 79 ALA A C 1
ATOM 619 O O . ALA A 1 79 ? -2.869 -8.762 -5.177 1.00 91.75 79 ALA A O 1
ATOM 620 N N . SER A 1 80 ? -4.117 -7.003 -4.561 1.00 90.94 80 SER A N 1
ATOM 621 C CA . SER A 1 80 ? -5.156 -7.830 -3.917 1.00 90.94 80 SER A CA 1
ATOM 622 C C . SER A 1 80 ? -5.752 -8.871 -4.871 1.00 90.94 80 SER A C 1
ATOM 624 O O . SER A 1 80 ? -5.862 -10.043 -4.520 1.00 90.94 80 SER A O 1
ATOM 626 N N . TYR A 1 81 ? -6.054 -8.470 -6.108 1.00 90.38 81 TYR A N 1
ATOM 627 C CA . TYR A 1 81 ? -6.563 -9.358 -7.149 1.00 90.38 81 TYR A CA 1
ATOM 628 C C . TYR A 1 81 ? -5.493 -10.349 -7.623 1.00 90.38 81 TYR A C 1
ATOM 630 O O . TYR A 1 81 ? -5.766 -11.542 -7.744 1.00 90.38 81 TYR A O 1
ATOM 638 N N . ARG A 1 82 ? -4.260 -9.875 -7.854 1.00 88.81 82 ARG A N 1
ATOM 639 C CA . ARG A 1 82 ? -3.132 -10.711 -8.310 1.00 88.81 82 ARG A CA 1
ATOM 640 C C . ARG A 1 82 ? -2.799 -11.823 -7.316 1.00 88.81 82 ARG A C 1
ATOM 642 O O . ARG A 1 82 ? -2.513 -12.940 -7.735 1.00 88.81 82 ARG A O 1
ATOM 649 N N . TYR A 1 83 ? -2.883 -11.521 -6.024 1.00 86.25 83 TYR A N 1
ATOM 650 C CA . TYR A 1 83 ? -2.623 -12.454 -4.928 1.00 86.25 83 TYR A CA 1
ATOM 651 C C . TYR A 1 83 ? -3.885 -13.183 -4.436 1.00 86.25 83 TYR A C 1
ATOM 653 O O . TYR A 1 83 ? -3.809 -13.920 -3.458 1.00 86.25 83 TYR A O 1
ATOM 661 N N . GLN A 1 84 ? -5.032 -12.995 -5.105 1.00 87.75 84 GLN A N 1
ATOM 662 C CA . GLN A 1 84 ? -6.320 -13.618 -4.764 1.00 87.75 84 GLN A CA 1
ATOM 663 C C . GLN A 1 84 ? -6.729 -13.405 -3.295 1.00 87.75 84 GLN A C 1
ATOM 665 O O . GLN A 1 84 ? -7.261 -14.299 -2.638 1.00 87.75 84 GLN A O 1
ATOM 670 N N . LEU A 1 85 ? -6.466 -12.207 -2.772 1.00 86.56 85 LEU A N 1
ATOM 671 C CA . LEU A 1 85 ? -6.732 -11.853 -1.383 1.00 86.56 85 LEU A CA 1
ATOM 672 C C . LEU A 1 85 ? -8.173 -11.396 -1.213 1.00 86.56 85 LEU A C 1
ATOM 674 O O . LEU A 1 85 ? -8.655 -10.513 -1.924 1.00 86.56 85 LEU A O 1
ATOM 678 N N . SER A 1 86 ? -8.836 -11.937 -0.196 1.00 84.62 86 SER A N 1
ATOM 679 C CA . SER A 1 86 ? -10.095 -11.376 0.287 1.00 84.62 86 SER A CA 1
ATOM 680 C C . SER A 1 86 ? -9.816 -10.256 1.289 1.00 84.62 86 SER A C 1
ATOM 682 O O . SER A 1 86 ? -9.162 -10.476 2.311 1.00 84.62 86 SER A O 1
ATOM 684 N N . VAL A 1 87 ? -10.353 -9.065 1.020 1.00 80.38 87 VAL A N 1
ATOM 685 C CA . VAL A 1 87 ? -10.309 -7.911 1.930 1.00 80.38 87 VAL A CA 1
ATOM 686 C C . VAL A 1 87 ? -11.602 -7.849 2.748 1.00 80.38 87 VAL A C 1
ATOM 688 O O . VAL A 1 87 ? -12.696 -8.033 2.216 1.00 80.38 87 VAL A O 1
ATOM 691 N N . ALA A 1 88 ? -11.492 -7.596 4.054 1.00 80.44 88 ALA A N 1
ATOM 692 C CA . ALA A 1 88 ? -12.648 -7.514 4.945 1.00 80.44 88 ALA A CA 1
ATOM 693 C C . ALA A 1 88 ? -13.584 -6.339 4.586 1.00 80.44 88 ALA A C 1
ATOM 695 O O . ALA A 1 88 ? -13.130 -5.222 4.352 1.00 80.44 88 ALA A O 1
ATOM 696 N N . ALA A 1 89 ? -14.903 -6.564 4.635 1.00 75.19 89 ALA A N 1
ATOM 697 C CA . ALA A 1 89 ? -15.929 -5.606 4.191 1.00 75.19 89 ALA A CA 1
ATOM 698 C C . ALA A 1 89 ? -15.967 -4.260 4.954 1.00 75.19 89 ALA A C 1
ATOM 700 O O . ALA A 1 89 ? -16.544 -3.296 4.462 1.00 75.19 89 ALA A O 1
ATOM 701 N N . GLY A 1 90 ? -15.372 -4.181 6.149 1.00 77.00 90 GLY A N 1
ATOM 702 C CA . GLY A 1 90 ? -15.258 -2.940 6.930 1.00 77.00 90 GLY A CA 1
ATOM 703 C C . GLY A 1 90 ? -14.001 -2.117 6.631 1.00 77.00 90 GLY A C 1
ATOM 704 O O . GLY A 1 90 ? -13.819 -1.054 7.218 1.00 77.00 90 GLY A O 1
ATOM 705 N N . CYS A 1 91 ? -13.127 -2.608 5.752 1.00 86.69 91 CYS A N 1
ATOM 706 C CA . CYS A 1 91 ? -11.875 -1.953 5.415 1.00 86.69 91 CYS A CA 1
ATOM 707 C C . CYS A 1 91 ? -12.068 -0.947 4.280 1.00 86.69 91 CYS A C 1
ATOM 709 O O . CYS A 1 91 ? -12.701 -1.247 3.263 1.00 86.69 91 CYS A O 1
ATOM 711 N N . ARG A 1 92 ? -11.481 0.246 4.411 1.00 90.69 92 ARG A N 1
ATOM 712 C CA . ARG A 1 92 ? -11.477 1.213 3.318 1.00 90.69 92 ARG A CA 1
ATOM 713 C C . ARG A 1 92 ? -10.389 0.868 2.306 1.00 90.69 92 ARG A C 1
ATOM 715 O O . ARG A 1 92 ? -9.202 1.038 2.570 1.00 90.69 92 ARG A O 1
ATOM 722 N N . HIS A 1 93 ? -10.809 0.445 1.122 1.00 91.69 93 HIS A N 1
ATOM 723 C CA . HIS A 1 93 ? -9.907 0.122 0.019 1.00 91.69 93 HIS A CA 1
ATOM 724 C C . HIS A 1 93 ? -9.504 1.392 -0.743 1.00 91.69 93 HIS A C 1
ATOM 726 O O . HIS A 1 93 ? -10.356 2.172 -1.173 1.00 91.69 93 HIS A O 1
ATOM 732 N N . VAL A 1 94 ? -8.201 1.617 -0.881 1.00 94.62 94 VAL A N 1
ATOM 733 C CA . VAL A 1 94 ? -7.588 2.717 -1.627 1.00 94.62 94 VAL A CA 1
ATOM 734 C C . VAL A 1 94 ? -6.704 2.109 -2.704 1.00 94.62 94 VAL A C 1
ATOM 736 O O . VAL A 1 94 ? -5.809 1.329 -2.401 1.00 94.62 94 VAL A O 1
ATOM 739 N N . TYR A 1 95 ? -6.956 2.466 -3.957 1.00 95.06 95 TYR A N 1
ATOM 740 C CA . TYR A 1 95 ? -6.211 1.944 -5.094 1.00 95.06 95 TYR A CA 1
ATOM 741 C C . TYR A 1 95 ? -5.154 2.945 -5.559 1.00 95.06 95 TYR A C 1
ATOM 743 O O . TYR A 1 95 ? -5.479 4.118 -5.760 1.00 95.06 95 TYR A O 1
ATOM 751 N N . TRP A 1 96 ? -3.918 2.477 -5.749 1.00 96.06 96 TRP A N 1
ATOM 752 C CA . TRP A 1 96 ? -2.822 3.254 -6.325 1.00 96.06 96 TRP A CA 1
ATOM 753 C C . TRP A 1 96 ? -2.325 2.590 -7.604 1.00 96.06 96 TRP A C 1
ATOM 755 O O . TRP A 1 96 ? -1.913 1.432 -7.602 1.00 96.06 96 TRP A O 1
ATOM 765 N N . GLU A 1 97 ? -2.305 3.355 -8.686 1.00 93.56 97 GLU A N 1
ATOM 766 C CA . GLU A 1 97 ? -1.616 2.967 -9.911 1.00 93.56 97 GLU A CA 1
ATOM 767 C C . GLU A 1 97 ? -0.231 3.604 -9.910 1.00 93.56 97 GLU A C 1
ATOM 769 O O . GLU A 1 97 ? -0.092 4.817 -9.725 1.00 93.56 97 GLU A O 1
ATOM 774 N N . VAL A 1 98 ? 0.796 2.768 -10.036 1.00 91.25 98 VAL A N 1
ATOM 775 C CA . VAL A 1 98 ? 2.194 3.176 -9.936 1.00 91.25 98 VAL A CA 1
ATOM 776 C C . VAL A 1 98 ? 2.977 2.513 -11.054 1.00 91.25 98 VAL A C 1
ATOM 778 O O . VAL A 1 98 ? 3.157 1.294 -11.070 1.00 91.25 98 VAL A O 1
ATOM 781 N N . GLU A 1 99 ? 3.479 3.332 -11.972 1.00 85.38 99 GLU A N 1
ATOM 782 C CA . GLU A 1 99 ? 4.375 2.872 -13.027 1.00 85.38 99 GLU A CA 1
ATOM 783 C C . GLU A 1 99 ? 5.683 2.327 -12.443 1.00 85.38 99 GLU A C 1
ATOM 785 O O . GLU A 1 99 ? 6.315 2.961 -11.594 1.00 85.38 99 GLU A O 1
ATOM 790 N N . THR A 1 100 ? 6.104 1.158 -12.926 1.00 77.94 100 THR A N 1
ATOM 791 C CA . THR A 1 100 ? 7.371 0.527 -12.549 1.00 77.94 100 THR A CA 1
ATOM 792 C C . THR A 1 100 ? 8.484 0.992 -13.484 1.00 77.94 100 THR A C 1
ATOM 794 O O . THR A 1 100 ? 8.734 0.387 -14.528 1.00 77.94 100 THR A O 1
ATOM 797 N N . SER A 1 101 ? 9.140 2.087 -13.117 1.00 80.44 101 SER A N 1
ATOM 798 C CA . SER A 1 101 ? 10.283 2.671 -13.830 1.00 80.44 101 SER A CA 1
ATOM 799 C C . SER A 1 101 ? 11.344 3.170 -12.836 1.00 80.44 101 SER A C 1
ATOM 801 O O . SER A 1 101 ? 11.227 2.948 -11.625 1.00 80.44 101 SER A O 1
ATOM 803 N N . SER A 1 102 ? 12.367 3.882 -13.319 1.00 72.44 102 SER A N 1
ATOM 804 C CA . SER A 1 102 ? 13.323 4.603 -12.464 1.00 72.44 102 SER A CA 1
ATOM 805 C C . SER A 1 102 ? 12.657 5.590 -11.493 1.00 72.44 102 SER A C 1
ATOM 807 O O . SER A 1 102 ? 13.240 5.899 -10.458 1.00 72.44 102 SER A O 1
ATOM 809 N N . ASP A 1 103 ? 11.425 6.026 -11.774 1.00 81.69 103 ASP A N 1
ATOM 810 C CA . ASP A 1 103 ? 10.697 7.032 -10.990 1.00 81.69 103 ASP A CA 1
ATOM 811 C C . ASP A 1 103 ? 9.677 6.433 -10.006 1.00 81.69 103 ASP A C 1
ATOM 813 O O . ASP A 1 103 ? 8.909 7.160 -9.372 1.00 81.69 103 ASP A O 1
ATOM 817 N N . THR A 1 104 ? 9.686 5.108 -9.809 1.00 82.75 104 THR A N 1
ATOM 818 C CA . THR A 1 104 ? 8.729 4.401 -8.933 1.00 82.75 104 THR A CA 1
ATOM 819 C C . THR A 1 104 ? 8.643 5.031 -7.534 1.00 82.75 104 THR A C 1
ATOM 821 O O . THR A 1 104 ? 7.551 5.263 -7.018 1.00 82.75 104 THR A O 1
ATOM 824 N N . ALA A 1 105 ? 9.780 5.370 -6.917 1.00 84.00 105 ALA A N 1
ATOM 825 C CA . ALA A 1 105 ? 9.808 5.985 -5.587 1.00 84.00 105 ALA A CA 1
ATOM 826 C C . ALA A 1 105 ? 9.168 7.387 -5.558 1.00 84.00 105 ALA A C 1
ATOM 828 O O . ALA A 1 105 ? 8.529 7.755 -4.571 1.00 84.00 105 ALA A O 1
ATOM 829 N N . VAL A 1 106 ? 9.295 8.157 -6.645 1.00 87.50 106 VAL A N 1
ATOM 830 C CA . VAL A 1 106 ? 8.679 9.486 -6.782 1.00 87.50 106 VAL A CA 1
ATOM 831 C C . VAL A 1 106 ? 7.161 9.354 -6.868 1.00 87.50 106 VAL A C 1
ATOM 833 O O . VAL A 1 106 ? 6.449 10.045 -6.137 1.00 87.50 106 VAL A O 1
ATOM 836 N N . HIS A 1 107 ? 6.663 8.429 -7.692 1.00 90.69 107 HIS A N 1
ATOM 837 C CA . HIS A 1 107 ? 5.230 8.147 -7.795 1.00 90.69 107 HIS A CA 1
ATOM 838 C C . HIS A 1 107 ? 4.652 7.647 -6.463 1.00 90.69 107 HIS A C 1
ATOM 840 O O . HIS A 1 107 ? 3.621 8.147 -6.014 1.00 90.69 107 HIS A O 1
ATOM 846 N N . LEU A 1 108 ? 5.345 6.738 -5.766 1.00 92.00 108 LEU A N 1
ATOM 847 C CA . LEU A 1 108 ? 4.929 6.272 -4.436 1.00 92.00 108 LEU A CA 1
ATOM 848 C C . LEU A 1 108 ? 4.872 7.416 -3.418 1.00 92.00 108 LEU A C 1
ATOM 850 O O . LEU A 1 108 ? 3.931 7.487 -2.627 1.00 92.00 108 LEU A O 1
ATOM 854 N N . LYS A 1 109 ? 5.832 8.348 -3.458 1.00 91.19 109 LYS A N 1
ATOM 855 C CA . LYS A 1 109 ? 5.813 9.532 -2.593 1.00 91.19 109 LYS A CA 1
ATOM 856 C C . LYS A 1 109 ? 4.609 10.427 -2.880 1.00 91.19 109 LYS A C 1
ATOM 858 O O . LYS A 1 109 ? 3.938 10.833 -1.938 1.00 91.19 109 LYS A O 1
ATOM 863 N N . GLN A 1 110 ? 4.312 10.708 -4.148 1.00 93.12 110 GLN A N 1
ATOM 864 C CA . GLN A 1 110 ? 3.148 11.519 -4.527 1.00 93.12 110 GLN A CA 1
ATOM 865 C C . GLN A 1 110 ? 1.835 10.890 -4.041 1.00 93.12 110 GLN A C 1
ATOM 867 O O . GLN A 1 110 ? 0.977 11.589 -3.502 1.00 93.12 110 GLN A O 1
ATOM 872 N N . GLN A 1 111 ? 1.702 9.567 -4.170 1.00 95.75 111 GLN A N 1
ATOM 873 C CA . GLN A 1 111 ? 0.540 8.834 -3.665 1.00 95.75 111 GLN A CA 1
ATOM 874 C C . GLN A 1 111 ? 0.432 8.901 -2.133 1.00 95.75 111 GLN A C 1
ATOM 876 O O . GLN A 1 111 ? -0.653 9.144 -1.596 1.00 95.75 111 GLN A O 1
ATOM 881 N N . ALA A 1 112 ? 1.552 8.753 -1.418 1.00 93.75 112 ALA A N 1
ATOM 882 C CA . ALA A 1 112 ? 1.588 8.869 0.038 1.00 93.75 112 ALA A CA 1
ATOM 883 C C . ALA A 1 112 ? 1.244 10.295 0.516 1.00 93.75 112 ALA A C 1
ATOM 885 O O . ALA A 1 112 ? 0.418 10.451 1.417 1.00 93.75 112 ALA A O 1
ATOM 886 N N . ASP A 1 113 ? 1.796 11.334 -0.121 1.00 93.06 113 ASP A N 1
ATOM 887 C CA . ASP A 1 113 ? 1.468 12.738 0.164 1.00 93.06 113 ASP A CA 1
ATOM 888 C C . ASP A 1 113 ? -0.037 12.999 -0.039 1.00 93.06 113 ASP A C 1
ATOM 890 O O . ASP A 1 113 ? -0.702 13.586 0.824 1.00 93.06 113 ASP A O 1
ATOM 894 N N . PHE A 1 114 ? -0.605 12.508 -1.148 1.00 93.31 114 PHE A N 1
ATOM 895 C CA . PHE A 1 114 ? -2.035 12.628 -1.426 1.00 93.31 114 PHE A CA 1
ATOM 896 C C . PHE A 1 114 ? -2.883 11.925 -0.361 1.00 93.31 114 PHE A C 1
ATOM 898 O O . PHE A 1 114 ? -3.813 12.529 0.182 1.00 93.31 114 PHE A O 1
ATOM 905 N N . PHE A 1 115 ? -2.540 10.686 -0.003 1.00 94.19 115 PHE A N 1
ATOM 906 C CA . PHE A 1 115 ? -3.229 9.932 1.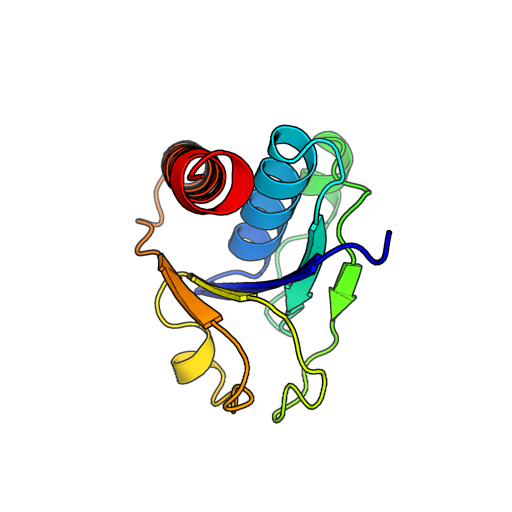045 1.00 94.19 115 PHE A CA 1
ATOM 907 C C . PHE A 1 115 ? -3.245 10.695 2.372 1.00 94.19 115 PHE A C 1
ATOM 909 O O . PHE A 1 115 ? -4.297 10.839 2.999 1.00 94.19 115 PHE A O 1
ATOM 916 N N . ILE A 1 116 ? -2.099 11.238 2.782 1.00 92.12 116 ILE A N 1
ATOM 917 C CA . ILE A 1 116 ? -1.980 12.022 4.010 1.00 92.12 116 ILE A CA 1
ATOM 918 C C . ILE A 1 116 ? -2.845 13.282 3.942 1.00 92.12 116 ILE A C 1
ATOM 920 O O . ILE A 1 116 ? -3.660 13.512 4.839 1.00 92.12 116 ILE A O 1
ATOM 924 N N . SER A 1 117 ? -2.764 14.048 2.852 1.00 91.00 117 SER A N 1
ATOM 925 C CA . SER A 1 117 ? -3.591 15.249 2.677 1.00 91.00 117 SER A CA 1
ATOM 926 C C . SER A 1 117 ? -5.092 14.947 2.777 1.00 91.00 117 SER A C 1
ATOM 928 O O . SER A 1 117 ? -5.848 15.706 3.382 1.00 91.00 117 SER A O 1
ATOM 930 N N . ARG A 1 118 ? -5.525 13.796 2.247 1.00 89.62 118 ARG A N 1
ATOM 931 C CA . ARG A 1 118 ? -6.939 13.438 2.136 1.00 89.62 118 ARG A CA 1
ATOM 932 C C . ARG A 1 118 ? -7.522 12.814 3.398 1.00 89.62 118 ARG A C 1
ATOM 934 O O . ARG A 1 118 ? -8.706 13.035 3.668 1.00 89.62 118 ARG A O 1
ATOM 941 N N . PHE A 1 119 ? -6.743 11.992 4.101 1.00 88.00 119 PHE A N 1
ATOM 942 C CA . PHE A 1 119 ? -7.239 11.118 5.171 1.00 88.00 119 PHE A CA 1
ATOM 943 C C . PHE A 1 119 ? -6.692 11.450 6.555 1.00 88.00 119 PHE A C 1
ATOM 94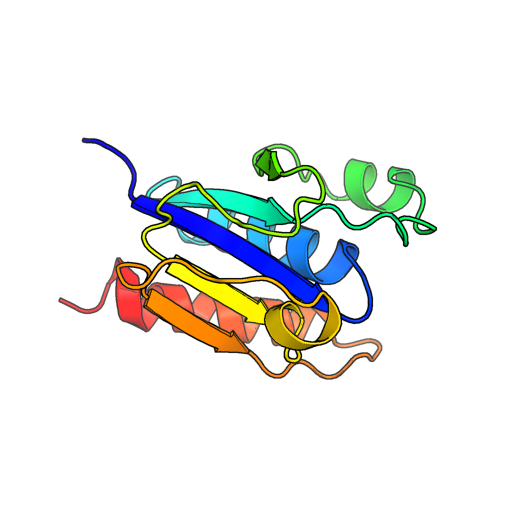5 O O . PHE A 1 119 ? -7.315 11.061 7.543 1.00 88.00 119 PHE A O 1
ATOM 952 N N . LEU A 1 120 ? -5.553 12.146 6.638 1.00 83.25 120 LEU A N 1
ATOM 953 C CA . LEU A 1 120 ? -5.007 12.624 7.908 1.00 83.25 120 LEU A CA 1
ATOM 954 C C . LEU A 1 120 ? -5.451 14.059 8.211 1.00 83.25 120 LEU A C 1
ATOM 956 O O . LEU A 1 120 ? -5.905 14.327 9.319 1.00 83.25 120 LEU A O 1
ATOM 960 N N . TYR A 1 121 ? -5.330 14.962 7.233 1.00 74.06 121 TYR A N 1
ATOM 961 C CA . TYR A 1 121 ? -5.619 16.394 7.416 1.00 74.06 121 TYR A CA 1
ATOM 962 C C . TYR A 1 121 ? -6.980 16.836 6.879 1.00 74.06 121 TYR A C 1
ATOM 964 O O . TYR A 1 121 ? -7.423 17.939 7.187 1.00 74.06 121 TYR A O 1
ATOM 972 N N . GLY A 1 122 ? -7.642 15.993 6.085 1.00 57.56 122 GLY A N 1
ATOM 973 C CA . GLY A 1 122 ? -8.985 16.245 5.574 1.00 57.56 122 GLY A CA 1
ATOM 974 C C . GLY A 1 122 ? -10.045 16.099 6.665 1.00 57.56 122 GLY A C 1
ATOM 975 O O . GLY A 1 122 ? -10.731 15.077 6.709 1.00 57.56 122 GLY A O 1
ATOM 976 N N . CYS A 1 123 ? -10.147 17.115 7.522 1.00 42.62 123 CYS A N 1
ATOM 977 C CA . CYS A 1 123 ? -11.297 17.416 8.372 1.00 42.62 123 CYS A CA 1
ATOM 978 C C . CYS A 1 123 ? -12.089 18.565 7.746 1.00 42.62 123 CYS A C 1
ATOM 980 O O . CYS A 1 123 ? -11.459 19.602 7.438 1.00 42.62 123 CYS A O 1
#

Radius of gyration: 13.45 Å; chains: 1; bounding box: 37×33×35 Å

pLDDT: mean 80.77, std 14.8, range [42.62, 96.06]

Sequence (123 aa):
MNKKTVIILGYPSVTMAKIAGELLHRLAGGYYQVCYYATEDASVSDDSLEELGYYDCIAIEPTHNLAKSFDYVIDINYASYRYQLSVAAGCRHVYWEVETSSDTAVHLKQQADFFISRFLYGC

Foldseek 3Di:
DDAAEEEEFDPPDQVLRQLLQQLLCVLLVNSYQYEYEHDPPPPPPCVVVVVVVRDRYHYDYDDQEPVDAGQEYEYEPNRCVVSNHDHDPNHHYHYAYADPDPCRSVSSNVVSVVCCVCPVVND

Secondary structure (DSSP, 8-state):
-PPEEEEEEESS-HHHHHHHHHHHHHHTTTSEEEEEE--S---S-THHHHTTT--SPEEE---SB--S--SEEEEETTHHHHTTPBPPTTSEEEEE----STTHHHHHHHHHHHHHHHHTS--

Organism: NCBI:txid265726